Protein AF-A0A496QUR5-F1 (afdb_monomer_lite)

Secondary structure (DSSP, 8-state):
--HHHHHHHHHHHHHH-TT---HHHHHHHHHHHHHHHTTTS-HHHHHHHHHHHHHH-SSHHHHHHHHHHHHHHHTT---TTTS---HHHHHHHHHHHHHTTTTS-HHHHHHHHHHHHHTT---

Radius of gyration: 14.19 Å; chains: 1; bounding box: 33×31×36 Å

pLDDT: mean 88.75, std 8.58, range [50.88, 96.38]

Structure (mmCIF, N/CA/C/O backbone):
data_AF-A0A496QUR5-F1
#
_entry.id   AF-A0A496QUR5-F1
#
loop_
_atom_site.group_PDB
_atom_site.id
_atom_site.type_symbol
_atom_site.label_atom_id
_atom_site.label_alt_id
_atom_site.label_comp_id
_atom_site.label_asym_id
_atom_site.label_entity_id
_atom_site.label_seq_id
_atom_site.pdbx_PDB_ins_code
_atom_site.Cartn_x
_atom_site.Cartn_y
_atom_site.Cartn_z
_atom_site.occupancy
_atom_site.B_iso_or_equiv
_atom_site.auth_seq_id
_atom_site.auth_comp_id
_atom_site.auth_asym_id
_atom_site.auth_atom_id
_atom_site.pdbx_PDB_model_num
ATOM 1 N N . MET A 1 1 ? -17.272 -5.910 -4.934 1.00 57.28 1 MET A N 1
ATOM 2 C CA . MET A 1 1 ? -16.990 -4.630 -4.250 1.00 57.28 1 MET A CA 1
ATOM 3 C C . MET A 1 1 ? -15.488 -4.593 -4.078 1.00 57.28 1 MET A C 1
ATOM 5 O O . MET A 1 1 ? -14.966 -5.576 -3.567 1.00 57.28 1 MET A O 1
ATOM 9 N N . ILE A 1 2 ? -14.840 -3.548 -4.584 1.00 79.75 2 ILE A N 1
ATOM 10 C CA . ILE A 1 2 ? -13.379 -3.444 -4.702 1.00 79.75 2 ILE A CA 1
ATOM 11 C C . ILE A 1 2 ? -12.773 -3.306 -3.286 1.00 79.75 2 ILE A C 1
ATOM 13 O O . ILE A 1 2 ? -13.311 -2.527 -2.483 1.00 79.75 2 ILE A O 1
ATOM 17 N N . PRO A 1 3 ? -11.735 -4.080 -2.908 1.00 81.06 3 PRO A N 1
ATOM 18 C CA . PRO A 1 3 ? -11.141 -4.040 -1.569 1.00 81.06 3 PRO A CA 1
ATOM 19 C C . PRO A 1 3 ? -10.639 -2.650 -1.156 1.00 81.06 3 PRO A C 1
ATOM 21 O O . PRO A 1 3 ? -10.856 -2.253 -0.004 1.00 81.06 3 PRO A O 1
ATOM 24 N N . SER A 1 4 ? -10.049 -1.886 -2.080 1.00 82.19 4 SER A N 1
ATOM 25 C CA . SER A 1 4 ? -9.576 -0.518 -1.833 1.00 82.19 4 SER A CA 1
ATOM 26 C C . SER A 1 4 ? -10.717 0.440 -1.504 1.00 82.19 4 SER A C 1
ATOM 28 O O . SER A 1 4 ? -10.637 1.160 -0.513 1.00 82.19 4 SER A O 1
ATOM 30 N N . GLU A 1 5 ? -11.841 0.385 -2.225 1.00 83.12 5 GLU A N 1
ATOM 31 C CA . GLU A 1 5 ? -13.021 1.206 -1.930 1.00 83.12 5 GLU A CA 1
ATOM 32 C C . GLU A 1 5 ? -13.565 0.934 -0.525 1.00 83.12 5 GLU A C 1
ATOM 34 O O . GLU A 1 5 ? -14.023 1.842 0.179 1.00 83.12 5 GLU A O 1
ATOM 39 N N . HIS A 1 6 ? -13.562 -0.334 -0.114 1.00 86.75 6 HIS A N 1
ATOM 40 C CA . HIS A 1 6 ? -14.018 -0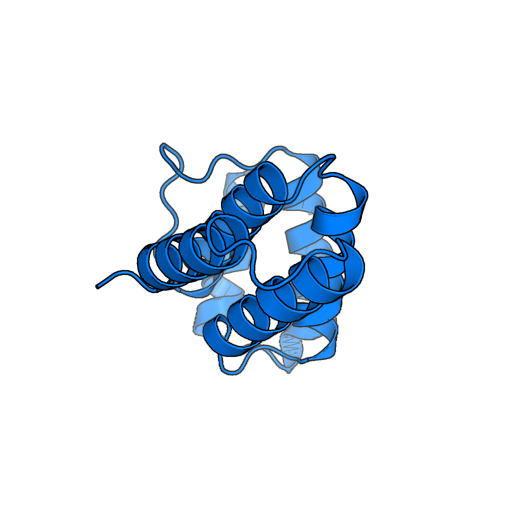.726 1.211 1.00 86.75 6 HIS A CA 1
ATOM 41 C C . HIS A 1 6 ? -13.050 -0.245 2.301 1.00 86.75 6 HIS A C 1
ATOM 43 O O . HIS A 1 6 ? -13.508 0.270 3.329 1.00 86.75 6 HIS A O 1
ATOM 49 N N . PHE A 1 7 ? -11.738 -0.353 2.076 1.00 90.25 7 PHE A N 1
ATOM 50 C CA . PHE A 1 7 ? -10.721 0.240 2.945 1.00 90.25 7 PHE A CA 1
ATOM 51 C C . PHE A 1 7 ? -10.892 1.761 3.038 1.00 90.25 7 PHE A C 1
ATOM 53 O O . PHE A 1 7 ? -11.055 2.284 4.141 1.00 90.25 7 PHE A O 1
ATOM 60 N N . TYR A 1 8 ? -10.971 2.455 1.904 1.00 87.19 8 TYR A N 1
ATOM 61 C CA . TYR A 1 8 ? -11.118 3.905 1.819 1.00 87.19 8 TYR A CA 1
ATOM 62 C C . TYR A 1 8 ? -12.355 4.394 2.574 1.00 87.19 8 TYR A C 1
ATOM 64 O O . TYR A 1 8 ? -12.269 5.292 3.412 1.00 87.19 8 TYR A O 1
ATOM 72 N N . LYS A 1 9 ? -13.515 3.756 2.361 1.00 87.12 9 LYS A N 1
ATOM 73 C CA . LYS A 1 9 ? -14.758 4.083 3.083 1.00 87.12 9 LYS A CA 1
ATOM 74 C C . LYS A 1 9 ? -14.609 3.899 4.591 1.00 87.12 9 LYS A C 1
ATOM 76 O O . LYS A 1 9 ? -15.104 4.728 5.358 1.00 87.12 9 LYS A O 1
ATOM 81 N N . LYS A 1 10 ? -13.937 2.834 5.037 1.00 87.19 10 LYS A N 1
ATOM 82 C CA . LYS A 1 10 ? -13.689 2.595 6.466 1.00 87.19 10 LYS A CA 1
ATOM 83 C C . LYS A 1 10 ? -12.725 3.609 7.060 1.00 87.19 10 LYS A C 1
ATOM 85 O O . LYS A 1 10 ? -13.040 4.169 8.106 1.00 87.19 10 LYS A O 1
ATOM 90 N N . ALA A 1 11 ? -11.610 3.874 6.392 1.00 85.75 11 ALA A N 1
ATOM 91 C CA . ALA A 1 11 ? -10.627 4.857 6.817 1.00 85.75 11 ALA A CA 1
ATOM 92 C C . ALA A 1 11 ? -11.253 6.256 6.896 1.00 85.75 11 ALA A C 1
ATOM 94 O O . ALA A 1 11 ? -11.196 6.888 7.946 1.00 85.75 11 ALA A O 1
ATOM 95 N N . LYS A 1 12 ? -11.996 6.696 5.872 1.00 86.69 12 LYS A N 1
ATOM 96 C CA . LYS A 1 12 ? -12.748 7.964 5.916 1.00 86.69 12 LYS A CA 1
ATOM 97 C C . LYS A 1 12 ? -13.750 8.012 7.062 1.00 86.69 12 LYS A C 1
ATOM 99 O O . LYS A 1 12 ? -13.876 9.046 7.711 1.00 86.69 12 LYS A O 1
ATOM 104 N N . LYS A 1 13 ? -14.443 6.906 7.348 1.00 86.75 13 LYS A N 1
ATOM 105 C CA . LYS A 1 13 ? -15.343 6.834 8.503 1.00 86.75 13 LYS A CA 1
ATOM 106 C C . LYS A 1 13 ? -14.576 6.994 9.815 1.00 86.75 13 LYS A C 1
ATOM 108 O O . LYS A 1 13 ? -15.031 7.754 10.658 1.00 86.75 13 LYS A O 1
ATOM 113 N N . ILE A 1 14 ? -13.431 6.334 9.983 1.00 83.88 14 ILE A N 1
ATOM 114 C CA . ILE A 1 14 ? -12.572 6.482 11.170 1.00 83.88 14 ILE A CA 1
ATOM 115 C C . ILE A 1 14 ? -12.153 7.947 11.339 1.00 83.88 14 ILE A C 1
ATOM 117 O O . ILE A 1 14 ? -12.357 8.507 12.409 1.00 83.88 14 ILE A O 1
ATOM 121 N N . LEU A 1 15 ? -11.679 8.587 10.266 1.00 81.50 15 LEU A N 1
ATOM 122 C CA . LEU A 1 15 ? -11.245 9.989 10.275 1.00 81.50 15 LEU A CA 1
ATOM 123 C C . LEU A 1 15 ? -12.386 10.975 10.564 1.00 81.50 15 LEU A C 1
ATOM 125 O O . LEU A 1 15 ? -12.179 11.987 11.225 1.00 81.50 15 LEU A O 1
ATOM 129 N N . ALA A 1 16 ? -13.596 10.687 10.082 1.00 82.19 16 ALA A N 1
ATOM 130 C CA . ALA A 1 16 ? -14.773 11.520 10.323 1.00 82.19 16 ALA A CA 1
ATOM 131 C C . ALA A 1 16 ? -15.380 11.309 11.719 1.00 82.19 16 ALA A C 1
ATOM 133 O O . ALA A 1 16 ? -16.104 12.171 12.223 1.00 82.19 16 ALA A O 1
ATOM 134 N N . THR A 1 17 ? -15.127 10.158 12.346 1.00 72.75 17 THR A N 1
ATOM 135 C CA . THR A 1 17 ? -15.657 9.862 13.674 1.00 72.75 17 THR A CA 1
ATOM 136 C C . THR A 1 17 ? -14.737 10.514 14.701 1.00 72.75 17 THR A C 1
ATOM 138 O O . THR A 1 17 ? -13.705 9.962 15.064 1.00 72.75 17 THR A O 1
ATOM 141 N N . GLY A 1 18 ? -15.128 11.683 15.218 1.00 64.12 18 GLY A N 1
ATOM 142 C CA . GLY A 1 18 ? -14.377 12.432 16.242 1.00 64.12 18 GLY A CA 1
ATOM 143 C C . GLY A 1 18 ? -14.215 11.729 17.602 1.00 64.12 18 GLY A C 1
ATOM 144 O O . GLY A 1 18 ? -13.883 12.371 18.592 1.00 64.12 18 GLY A O 1
ATOM 145 N N . SER A 1 19 ? -14.482 10.422 17.677 1.00 67.56 19 SER A N 1
ATOM 146 C CA . SER A 1 19 ? -14.292 9.575 18.855 1.00 67.56 19 SER A CA 1
ATOM 147 C C . SER A 1 19 ? -12.823 9.293 19.167 1.00 67.56 19 SER A C 1
ATOM 149 O O . SER A 1 19 ? -12.511 8.945 20.301 1.00 67.56 19 SER A O 1
ATOM 151 N N . ILE A 1 20 ? -11.926 9.431 18.186 1.00 73.19 20 ILE A N 1
ATOM 152 C CA . ILE A 1 20 ? -10.480 9.323 18.392 1.00 73.19 20 ILE A CA 1
ATOM 153 C C . ILE A 1 20 ? -9.882 10.706 18.151 1.00 73.19 20 ILE A C 1
ATOM 155 O O . ILE A 1 20 ? -9.943 11.233 17.046 1.00 73.19 20 ILE A O 1
ATOM 159 N N . THR A 1 21 ? -9.334 11.303 19.204 1.00 71.69 21 THR A N 1
ATOM 160 C CA . THR A 1 21 ? -8.805 12.675 19.183 1.00 71.69 21 THR A CA 1
ATOM 161 C C . THR A 1 21 ? -7.281 12.737 19.080 1.00 71.69 21 THR A C 1
ATOM 163 O O . THR A 1 21 ? -6.738 13.818 18.881 1.00 71.69 21 THR A O 1
ATOM 166 N N . ASN A 1 22 ? -6.589 11.597 19.203 1.00 83.19 22 ASN A N 1
ATOM 167 C CA . ASN A 1 22 ? -5.137 11.495 19.048 1.00 83.19 22 ASN A CA 1
ATOM 168 C C . AS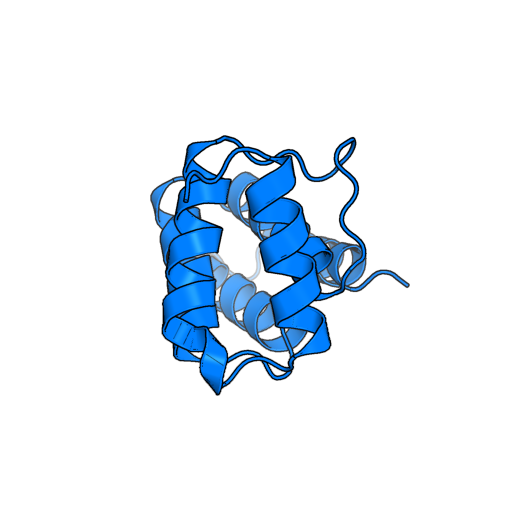N A 1 22 ? -4.774 10.953 17.653 1.00 83.19 22 ASN A C 1
ATOM 170 O O . ASN A 1 22 ? -5.249 9.882 17.265 1.00 83.19 22 ASN A O 1
ATOM 174 N N . ASP A 1 23 ? -3.898 11.667 16.943 1.00 82.31 23 ASP A N 1
ATOM 175 C CA . ASP A 1 23 ? -3.397 11.321 15.606 1.00 82.31 23 ASP A CA 1
ATOM 176 C C . ASP A 1 23 ? -2.678 9.963 15.572 1.00 82.31 23 ASP A C 1
ATOM 178 O O . ASP A 1 23 ? -2.847 9.191 14.629 1.00 82.31 23 ASP A O 1
ATOM 182 N N . GLU A 1 24 ? -1.948 9.605 16.633 1.00 86.31 24 GLU A N 1
ATOM 183 C CA . GLU A 1 24 ? -1.273 8.301 16.719 1.00 86.31 24 GLU A CA 1
ATOM 184 C C . GLU A 1 24 ? -2.279 7.146 16.768 1.00 86.31 24 GLU A C 1
ATOM 186 O O . GLU A 1 24 ? -2.132 6.148 16.065 1.00 86.31 24 GLU A O 1
ATOM 191 N N . ALA A 1 25 ? -3.345 7.298 17.558 1.00 87.56 25 ALA A N 1
ATOM 192 C CA . ALA A 1 25 ? -4.392 6.287 17.670 1.00 87.56 25 ALA A CA 1
ATOM 193 C C . ALA A 1 25 ? -5.208 6.162 16.371 1.00 87.56 25 ALA A C 1
ATOM 195 O O . ALA A 1 25 ? -5.607 5.057 16.001 1.00 87.56 25 ALA A O 1
ATOM 196 N N . LEU A 1 26 ? -5.425 7.275 15.659 1.00 87.44 26 LEU A N 1
ATOM 197 C CA . LEU A 1 26 ? -6.045 7.274 14.330 1.00 87.44 26 LEU A CA 1
ATOM 198 C C . LEU A 1 26 ? -5.161 6.563 13.302 1.00 87.44 26 LEU A C 1
ATOM 200 O O . LEU A 1 26 ? -5.643 5.696 12.572 1.00 87.44 26 LEU A O 1
ATOM 204 N N . THR A 1 27 ? -3.870 6.898 13.275 1.00 90.19 27 THR A N 1
ATOM 205 C CA . THR A 1 27 ? -2.870 6.274 12.397 1.00 90.19 27 THR A CA 1
ATOM 206 C C . THR A 1 27 ? -2.835 4.763 12.608 1.00 90.19 27 THR A C 1
ATOM 208 O O . THR A 1 27 ? -2.857 3.995 11.646 1.00 90.19 27 THR A O 1
ATOM 211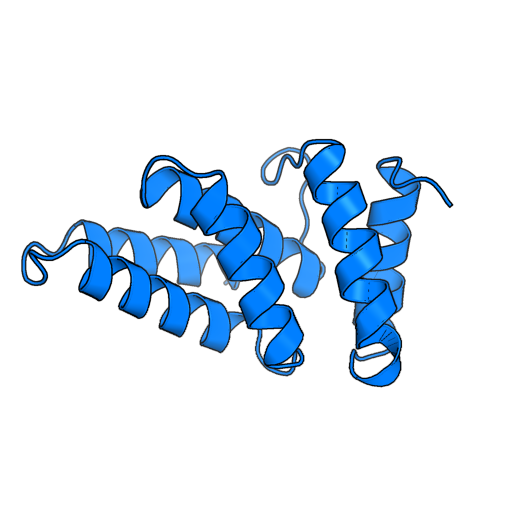 N N . GLU A 1 28 ? -2.838 4.327 13.866 1.00 92.00 28 GLU A N 1
ATOM 212 C CA . GLU A 1 28 ? -2.825 2.914 14.229 1.00 92.00 28 GLU A CA 1
ATOM 213 C C . GLU A 1 28 ? -4.092 2.177 13.770 1.00 92.00 28 GLU A C 1
ATOM 215 O O . GLU A 1 28 ? -4.017 1.043 13.294 1.00 92.00 28 GLU A O 1
ATOM 220 N N . GLU A 1 29 ? -5.264 2.807 13.849 1.00 91.50 29 GLU A N 1
ATOM 221 C CA . GLU A 1 29 ? -6.498 2.191 13.355 1.00 91.50 29 GLU A CA 1
ATOM 222 C C . GLU A 1 29 ? -6.515 2.090 11.821 1.00 91.50 29 GLU A C 1
ATOM 224 O O . GLU A 1 29 ? -6.894 1.050 11.277 1.00 91.50 29 GLU A O 1
ATOM 229 N N . VAL A 1 30 ? -6.029 3.114 11.109 1.00 92.50 30 VAL A N 1
ATOM 230 C CA . VAL A 1 30 ? -5.843 3.057 9.646 1.00 92.50 30 VAL A CA 1
ATOM 231 C C . VAL A 1 30 ? -4.886 1.923 9.270 1.00 92.50 30 VAL A C 1
ATOM 233 O O . VAL A 1 30 ? -5.203 1.127 8.383 1.00 92.50 30 VAL A O 1
ATOM 236 N N . ARG A 1 31 ? -3.763 1.782 9.987 1.00 94.94 31 ARG A N 1
ATOM 237 C CA . ARG A 1 31 ? -2.792 0.698 9.784 1.00 94.94 31 ARG A CA 1
ATOM 238 C C . ARG A 1 31 ? -3.436 -0.677 9.928 1.00 94.94 31 ARG A C 1
ATOM 240 O O . ARG A 1 31 ? -3.280 -1.520 9.048 1.00 94.94 31 ARG A O 1
ATOM 247 N N . LYS A 1 32 ? -4.207 -0.905 10.995 1.00 93.81 32 LYS A N 1
ATOM 248 C CA . LYS A 1 32 ? -4.916 -2.179 11.211 1.00 93.81 32 LYS A CA 1
ATOM 249 C C . LYS A 1 32 ? -5.859 -2.514 10.060 1.00 93.81 32 LYS A C 1
ATOM 251 O O . LYS A 1 32 ? -5.903 -3.665 9.625 1.00 93.81 32 LYS A O 1
ATOM 256 N N . GLN A 1 33 ? -6.605 -1.531 9.551 1.00 93.06 33 GLN A N 1
ATOM 257 C CA . GLN A 1 33 ? -7.492 -1.753 8.405 1.00 93.06 33 GLN A CA 1
ATOM 258 C C . GLN A 1 33 ? -6.706 -2.057 7.123 1.00 93.06 33 GLN A C 1
ATOM 260 O O . GLN A 1 33 ? -7.101 -2.951 6.374 1.00 93.06 33 GLN A O 1
ATOM 265 N N . PHE A 1 34 ? -5.587 -1.368 6.891 1.00 94.69 34 PHE A N 1
ATOM 266 C CA . PHE A 1 34 ? -4.706 -1.620 5.748 1.00 94.69 34 PHE A CA 1
ATOM 267 C C . PHE A 1 34 ? -4.146 -3.050 5.788 1.00 94.69 34 PHE A C 1
ATOM 269 O O . PHE A 1 34 ? -4.326 -3.819 4.846 1.00 94.69 34 PHE A O 1
ATOM 276 N N . PHE A 1 35 ? -3.591 -3.457 6.932 1.00 95.12 35 PHE A N 1
ATOM 277 C CA . PHE A 1 35 ? -2.979 -4.776 7.129 1.00 95.12 35 PHE A CA 1
ATOM 278 C C . PHE A 1 35 ? -3.986 -5.902 6.933 1.00 95.12 35 PHE A C 1
ATOM 280 O O . PHE A 1 35 ? -3.679 -6.918 6.313 1.00 95.12 35 PHE A O 1
ATOM 287 N N . LYS A 1 36 ? -5.209 -5.699 7.433 1.00 92.38 36 LYS A N 1
ATOM 288 C CA . LYS A 1 36 ? -6.311 -6.640 7.250 1.00 92.38 36 LYS A CA 1
ATOM 289 C C . LYS A 1 36 ? -6.709 -6.792 5.781 1.00 92.38 36 LYS A C 1
ATOM 291 O O . LYS A 1 36 ? -7.135 -7.870 5.384 1.00 92.38 36 LYS A O 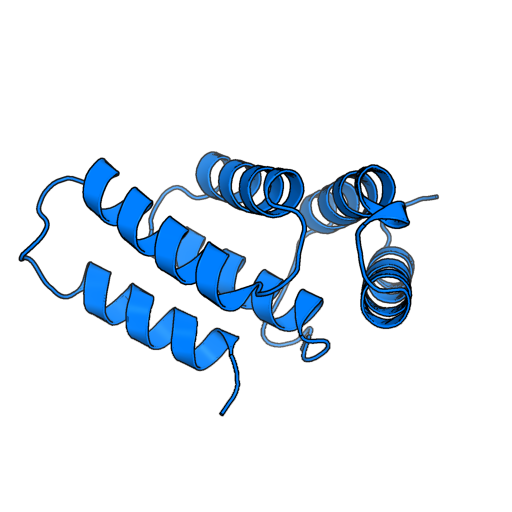1
ATOM 296 N N . THR A 1 37 ? -6.615 -5.720 4.997 1.00 92.25 37 THR A N 1
ATOM 297 C CA . THR A 1 37 ? -7.044 -5.718 3.591 1.00 92.25 37 THR A CA 1
ATOM 298 C C . THR A 1 37 ? -6.022 -6.402 2.685 1.00 92.25 37 THR A C 1
ATOM 300 O O . THR A 1 37 ? -6.413 -7.088 1.750 1.00 92.25 37 THR A O 1
ATOM 303 N N . LEU A 1 38 ? -4.730 -6.299 3.008 1.00 89.81 38 LEU A N 1
ATOM 304 C CA . LEU A 1 38 ? -3.643 -6.962 2.278 1.00 89.81 38 LEU A CA 1
ATOM 305 C C . LEU A 1 38 ? -3.503 -8.473 2.556 1.00 89.81 38 LEU A C 1
ATOM 307 O O . LEU A 1 38 ? -2.584 -9.104 2.042 1.00 89.81 38 LEU A O 1
ATOM 311 N N . GLY A 1 39 ? -4.394 -9.060 3.361 1.00 85.75 39 GLY A N 1
ATOM 312 C CA . GLY A 1 39 ? -4.554 -10.512 3.470 1.00 85.75 39 GLY A CA 1
ATOM 313 C C . GLY A 1 39 ? -3.264 -11.260 3.810 1.00 85.75 39 GLY A C 1
ATOM 314 O O . GLY A 1 39 ? -2.706 -11.060 4.885 1.00 85.75 39 GLY A O 1
ATOM 315 N N . GLU A 1 40 ? -2.809 -12.112 2.894 1.00 87.00 40 GLU A N 1
ATOM 316 C CA . GLU A 1 40 ? -1.700 -13.061 3.080 1.00 87.00 40 GLU A CA 1
ATOM 317 C C . GLU A 1 40 ? -0.302 -12.465 2.838 1.00 87.00 40 GLU A C 1
ATOM 319 O O . GLU A 1 40 ? 0.683 -13.181 2.977 1.00 87.00 40 GLU A O 1
ATOM 324 N N . LEU A 1 41 ? -0.173 -11.170 2.504 1.00 93.31 41 LEU A N 1
ATOM 325 C CA . LEU A 1 41 ? 1.163 -10.586 2.324 1.00 93.31 41 LEU A CA 1
ATOM 326 C C . LEU A 1 41 ? 2.012 -10.696 3.610 1.00 93.31 41 LEU A C 1
ATOM 328 O O . LEU A 1 41 ? 1.456 -10.567 4.715 1.00 93.31 41 LEU A O 1
ATOM 332 N N . PRO A 1 42 ? 3.344 -10.856 3.489 1.00 94.38 42 PRO A N 1
ATOM 333 C CA . PRO A 1 42 ? 4.248 -10.905 4.634 1.00 94.38 42 PRO A CA 1
ATOM 334 C C . PRO A 1 42 ? 4.071 -9.701 5.557 1.00 94.38 42 PRO A C 1
ATOM 336 O O . PRO A 1 42 ? 3.844 -8.571 5.116 1.00 94.38 42 PRO A O 1
ATOM 339 N N . GLU A 1 43 ? 4.141 -9.932 6.868 1.00 93.44 43 GLU A N 1
ATOM 340 C CA . GLU A 1 43 ? 3.906 -8.864 7.842 1.00 93.44 43 GLU A CA 1
ATOM 341 C C . GLU A 1 43 ? 4.973 -7.766 7.747 1.00 93.44 43 GLU A C 1
ATOM 343 O O . GLU A 1 43 ? 4.631 -6.584 7.782 1.00 93.44 43 GLU A O 1
ATOM 348 N N . THR A 1 44 ? 6.234 -8.150 7.540 1.00 93.12 44 THR A N 1
ATOM 349 C CA . THR A 1 44 ? 7.365 -7.248 7.261 1.00 93.12 44 THR A CA 1
ATOM 350 C C . THR A 1 44 ? 7.051 -6.318 6.093 1.00 93.12 44 THR A C 1
ATOM 352 O O . THR A 1 44 ? 7.036 -5.101 6.258 1.00 93.12 44 THR A 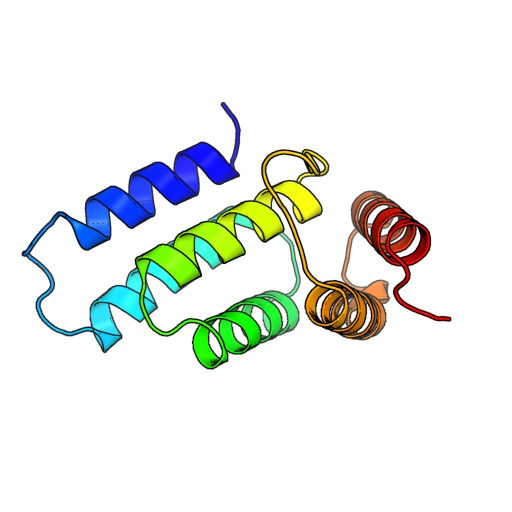O 1
ATOM 355 N N . MET A 1 45 ? 6.635 -6.893 4.967 1.00 95.00 45 MET A N 1
ATOM 356 C CA . MET A 1 45 ? 6.243 -6.162 3.766 1.00 95.00 45 MET A CA 1
ATOM 357 C C . MET A 1 45 ? 5.104 -5.166 4.026 1.00 95.00 45 MET A C 1
ATOM 359 O O . MET A 1 45 ? 5.162 -4.017 3.590 1.00 95.00 45 MET A O 1
ATOM 363 N N . LYS A 1 46 ? 4.060 -5.568 4.766 1.00 96.00 46 LYS A N 1
ATOM 364 C CA . LYS A 1 46 ? 2.949 -4.666 5.129 1.00 96.00 46 LYS A CA 1
ATOM 365 C C . LYS A 1 46 ? 3.432 -3.470 5.949 1.00 96.00 46 LYS A C 1
ATOM 367 O O . LYS A 1 46 ? 2.929 -2.360 5.749 1.00 96.00 46 LYS A O 1
ATOM 372 N N . TYR A 1 47 ? 4.380 -3.683 6.864 1.00 96.38 47 TYR A N 1
ATOM 373 C CA . TYR A 1 47 ? 4.998 -2.597 7.625 1.00 96.38 47 TYR A CA 1
ATOM 374 C C . TYR A 1 47 ? 5.818 -1.678 6.734 1.00 96.38 47 TYR A C 1
ATOM 376 O O . TYR A 1 47 ? 5.612 -0.468 6.816 1.00 96.38 47 TYR A O 1
ATOM 384 N N . ASP A 1 48 ? 6.671 -2.215 5.867 1.00 96.38 48 ASP A N 1
ATOM 385 C CA . ASP A 1 48 ? 7.514 -1.404 4.985 1.00 96.38 48 ASP A CA 1
ATOM 386 C C . ASP A 1 48 ? 6.661 -0.504 4.091 1.00 96.38 48 ASP A C 1
ATOM 388 O O . ASP A 1 48 ? 6.860 0.715 4.061 1.00 96.38 48 ASP A O 1
ATOM 392 N N . LEU A 1 49 ? 5.633 -1.078 3.452 1.00 95.94 49 LEU A N 1
ATOM 393 C CA . LEU A 1 49 ? 4.658 -0.334 2.653 1.00 95.94 49 LEU A CA 1
ATOM 394 C C . LEU A 1 49 ? 4.015 0.789 3.475 1.00 95.94 49 LEU A C 1
ATOM 396 O O . LEU A 1 49 ? 4.002 1.943 3.058 1.00 95.94 49 LEU A O 1
ATOM 400 N N . PHE A 1 50 ? 3.499 0.480 4.664 1.00 96.31 50 PHE A N 1
ATOM 401 C CA . PHE A 1 50 ? 2.825 1.480 5.488 1.00 96.31 50 PHE A CA 1
ATOM 402 C C . PHE A 1 50 ? 3.763 2.604 5.947 1.00 96.31 50 PHE A C 1
ATOM 404 O O . PHE A 1 50 ? 3.393 3.779 5.890 1.00 96.31 50 PHE A O 1
ATOM 411 N N . LEU A 1 51 ? 4.969 2.261 6.404 1.00 95.44 51 LEU A N 1
ATOM 412 C CA . LEU A 1 51 ? 5.940 3.216 6.936 1.00 95.44 51 LEU A CA 1
ATOM 413 C C . LEU A 1 51 ? 6.454 4.165 5.858 1.00 95.44 51 LEU A C 1
ATOM 415 O O . LEU A 1 51 ? 6.551 5.365 6.123 1.00 95.44 51 LEU A O 1
ATOM 419 N N . PHE A 1 52 ? 6.708 3.657 4.650 1.00 95.06 52 PHE A N 1
ATOM 420 C CA . PHE A 1 52 ? 7.092 4.481 3.508 1.00 95.06 52 PHE A CA 1
ATOM 421 C C . PHE A 1 52 ? 6.064 5.593 3.276 1.00 95.06 52 PHE A C 1
ATOM 423 O O . PHE A 1 52 ? 6.389 6.777 3.359 1.00 95.06 52 PHE A O 1
ATOM 430 N N . TYR A 1 53 ? 4.789 5.244 3.102 1.00 93.69 53 TYR A N 1
ATOM 431 C CA . TYR A 1 53 ? 3.764 6.254 2.838 1.00 93.69 53 TYR A CA 1
ATOM 432 C C . TYR A 1 53 ? 3.465 7.138 4.045 1.00 93.69 53 TYR A C 1
ATOM 434 O O . TYR A 1 53 ? 3.196 8.327 3.868 1.00 93.69 53 TYR A O 1
ATOM 442 N N . ARG A 1 54 ? 3.553 6.617 5.275 1.00 92.62 54 ARG A N 1
ATOM 443 C CA . ARG A 1 54 ? 3.378 7.440 6.480 1.00 92.62 54 ARG A CA 1
ATOM 444 C C . ARG A 1 54 ? 4.450 8.521 6.596 1.00 92.62 54 ARG A C 1
ATOM 446 O O . ARG A 1 54 ? 4.131 9.600 7.097 1.00 92.62 54 ARG A O 1
ATOM 453 N N . TYR A 1 55 ? 5.674 8.232 6.152 1.00 92.44 55 TYR A N 1
ATOM 454 C CA . TYR A 1 55 ? 6.788 9.178 6.145 1.00 92.44 55 TYR A CA 1
ATOM 455 C C . TYR A 1 55 ? 6.582 10.310 5.129 1.00 92.44 55 TYR A C 1
ATOM 457 O O . TYR A 1 55 ? 6.853 11.466 5.446 1.00 92.44 55 TYR A O 1
ATOM 465 N N . PHE A 1 56 ? 6.065 10.000 3.935 1.00 88.81 56 PHE A N 1
ATOM 466 C CA . PHE A 1 56 ? 5.874 10.992 2.867 1.00 88.81 56 PHE A CA 1
ATOM 467 C C . PHE A 1 56 ? 4.541 11.751 2.934 1.00 88.81 56 PHE A C 1
ATOM 469 O O . PHE A 1 56 ? 4.455 12.879 2.450 1.00 88.81 56 PHE A O 1
ATOM 476 N N . CYS A 1 57 ? 3.498 11.169 3.527 1.00 90.12 57 CYS A N 1
ATOM 477 C CA . CYS A 1 57 ? 2.186 11.806 3.609 1.00 90.12 57 CYS A CA 1
ATOM 478 C C . CYS A 1 57 ? 2.098 12.755 4.812 1.00 90.12 57 CYS A C 1
ATOM 480 O O . CYS A 1 57 ? 2.243 12.345 5.966 1.00 90.12 57 CYS A O 1
ATOM 482 N N . SER A 1 58 ? 1.783 14.024 4.543 1.00 86.50 58 SER A N 1
ATOM 483 C CA . SER A 1 58 ? 1.599 15.061 5.567 1.00 86.50 58 SER A CA 1
ATOM 484 C C . SER A 1 58 ? 0.364 14.854 6.441 1.00 86.50 58 SER A C 1
ATOM 486 O O . SER A 1 58 ? 0.316 15.347 7.565 1.00 86.50 58 SER A O 1
ATOM 488 N N . ASP A 1 59 ? -0.643 14.151 5.925 1.00 89.12 59 ASP A N 1
ATOM 489 C CA . ASP A 1 59 ? -1.932 13.963 6.576 1.00 89.12 59 ASP A CA 1
ATOM 490 C C . ASP A 1 59 ? -2.527 12.579 6.275 1.00 89.12 59 ASP A C 1
ATOM 492 O O . ASP A 1 59 ? -2.147 11.888 5.324 1.00 89.12 59 ASP A O 1
ATOM 496 N N . LEU A 1 60 ? -3.495 12.178 7.102 1.00 88.69 60 LEU A N 1
ATOM 497 C CA . LEU A 1 60 ? -4.120 10.861 7.020 1.00 88.69 60 LEU A CA 1
ATOM 498 C C . LEU A 1 60 ? -5.023 10.668 5.795 1.00 88.69 60 LEU A C 1
ATOM 500 O O . LEU A 1 60 ? -5.257 9.521 5.410 1.00 88.69 60 LEU A O 1
ATOM 504 N N . ASN A 1 61 ? -5.536 11.735 5.171 1.00 88.81 61 ASN A N 1
ATOM 505 C CA . ASN A 1 61 ? -6.312 11.587 3.938 1.00 88.81 61 ASN A CA 1
ATOM 506 C C . ASN A 1 61 ? -5.391 11.194 2.789 1.00 88.81 61 ASN A C 1
ATOM 508 O O . ASN A 1 61 ? -5.652 10.178 2.147 1.00 88.81 61 ASN A O 1
ATOM 512 N N . SER A 1 62 ? -4.295 11.934 2.612 1.00 90.44 62 SER A N 1
ATOM 513 C CA . SER A 1 62 ? -3.254 11.632 1.626 1.00 90.44 62 SER A CA 1
ATOM 514 C C . SER A 1 62 ? -2.690 10.222 1.833 1.00 90.44 62 SER A C 1
ATOM 516 O O . SER A 1 62 ? -2.584 9.445 0.885 1.00 90.44 62 SER A O 1
ATOM 518 N N . LEU A 1 63 ? -2.431 9.839 3.091 1.00 92.31 63 LEU A N 1
ATOM 519 C CA . LEU A 1 63 ? -2.012 8.477 3.434 1.00 92.31 63 LEU A CA 1
ATOM 520 C C . LEU A 1 63 ? -3.047 7.436 2.993 1.00 92.31 63 LEU A C 1
ATOM 522 O O . LEU A 1 63 ? -2.700 6.453 2.351 1.00 92.31 63 LEU A O 1
ATOM 526 N N . THR A 1 64 ? -4.322 7.644 3.321 1.00 91.62 64 THR A N 1
ATOM 527 C CA . THR A 1 64 ? -5.397 6.701 2.976 1.00 91.62 64 THR A CA 1
ATOM 528 C C . THR A 1 64 ? -5.535 6.526 1.463 1.00 91.62 64 THR A C 1
ATOM 530 O O . THR A 1 64 ? -5.763 5.411 0.999 1.00 91.62 64 THR A O 1
ATOM 533 N N . GLU A 1 65 ? -5.390 7.598 0.688 1.00 90.44 65 GLU A N 1
ATOM 534 C CA . GLU A 1 65 ? -5.432 7.548 -0.779 1.00 90.44 65 GLU A CA 1
ATOM 535 C C . GLU A 1 65 ? -4.288 6.698 -1.329 1.00 90.44 65 GLU A C 1
ATOM 537 O O . GLU A 1 65 ? -4.528 5.741 -2.063 1.00 90.44 65 GLU A O 1
ATOM 542 N N . LYS A 1 66 ? -3.059 6.950 -0.875 1.00 92.38 66 LYS A N 1
ATOM 543 C CA . LYS A 1 66 ? -1.895 6.166 -1.295 1.00 92.38 66 LYS A CA 1
ATOM 544 C C . LYS A 1 66 ? -1.968 4.695 -0.880 1.00 92.38 66 LYS A C 1
ATOM 546 O O . LYS A 1 66 ? -1.648 3.814 -1.672 1.00 92.38 66 LYS A O 1
ATOM 551 N N . LEU A 1 67 ? -2.447 4.403 0.328 1.00 94.38 67 LEU A N 1
ATOM 552 C CA . LEU A 1 67 ? -2.654 3.022 0.779 1.00 94.38 67 LEU A CA 1
ATOM 553 C C . LEU A 1 67 ? -3.755 2.303 -0.019 1.00 94.38 67 LEU A C 1
ATOM 555 O O . LEU A 1 67 ? -3.685 1.086 -0.178 1.00 94.38 67 LEU A O 1
ATOM 559 N N . SER A 1 68 ? -4.751 3.032 -0.532 1.00 92.81 68 SER A N 1
ATOM 560 C CA . SER A 1 68 ? -5.801 2.459 -1.389 1.00 92.81 68 SER A CA 1
ATOM 561 C C . SER A 1 68 ? -5.225 2.003 -2.731 1.00 92.81 68 SER A C 1
ATOM 563 O O . SER A 1 68 ? -5.444 0.856 -3.107 1.00 92.81 68 SER A O 1
ATOM 565 N N . ALA A 1 69 ? -4.384 2.829 -3.358 1.00 92.31 69 ALA A N 1
ATOM 566 C CA . ALA A 1 69 ? -3.681 2.469 -4.590 1.00 92.31 69 ALA A CA 1
ATOM 567 C C . ALA A 1 69 ? -2.809 1.209 -4.423 1.00 92.31 69 ALA A C 1
ATOM 569 O O . ALA A 1 69 ? -2.777 0.336 -5.288 1.00 92.31 69 ALA A O 1
ATOM 570 N N . LEU A 1 70 ? -2.133 1.060 -3.277 1.00 94.06 70 LEU A N 1
ATOM 571 C CA . LEU A 1 70 ? -1.378 -0.161 -2.973 1.00 94.06 70 LEU A CA 1
ATOM 572 C C . LEU A 1 70 ? -2.275 -1.393 -2.862 1.00 94.06 70 LEU A C 1
ATOM 574 O O . LEU A 1 70 ? -1.908 -2.463 -3.342 1.00 94.06 70 LEU A O 1
ATOM 578 N N . ILE A 1 71 ? -3.439 -1.256 -2.226 1.00 94.19 71 ILE A N 1
ATOM 579 C CA . ILE A 1 71 ? -4.410 -2.348 -2.137 1.00 94.19 71 ILE A CA 1
ATOM 580 C C . ILE A 1 71 ? -4.823 -2.788 -3.543 1.00 94.19 71 ILE A C 1
ATOM 582 O O . ILE A 1 71 ? -4.852 -3.991 -3.791 1.00 94.19 71 ILE A O 1
ATOM 586 N N . ASP A 1 72 ? -5.076 -1.857 -4.460 1.00 93.31 72 ASP A N 1
ATOM 587 C CA . ASP A 1 72 ? -5.452 -2.188 -5.839 1.00 93.31 72 ASP A CA 1
ATOM 588 C C . ASP A 1 72 ? -4.317 -2.868 -6.606 1.00 93.31 72 ASP A C 1
ATOM 590 O O . ASP A 1 72 ? -4.541 -3.876 -7.280 1.00 93.31 72 ASP A O 1
ATOM 594 N N . ILE A 1 73 ? -3.071 -2.426 -6.419 1.00 93.62 73 ILE A N 1
ATOM 595 C CA . ILE A 1 73 ? -1.893 -3.112 -6.972 1.00 93.62 73 ILE A CA 1
ATOM 596 C C . ILE A 1 73 ? -1.829 -4.566 -6.488 1.00 93.62 73 ILE A C 1
ATOM 598 O O . ILE A 1 73 ? -1.754 -5.484 -7.304 1.00 93.62 73 ILE A O 1
ATOM 602 N N . PHE A 1 74 ? -1.898 -4.806 -5.179 1.00 93.75 74 PHE A N 1
ATOM 603 C CA . PHE A 1 74 ? -1.758 -6.160 -4.632 1.00 93.75 74 PHE A CA 1
ATOM 604 C C . PHE A 1 74 ? -2.997 -7.043 -4.826 1.00 93.75 74 PHE A C 1
ATOM 606 O O . PHE A 1 74 ? -2.888 -8.261 -4.730 1.00 93.75 74 PHE A O 1
ATOM 613 N N . ASN A 1 75 ? -4.153 -6.465 -5.165 1.00 91.94 75 ASN A N 1
ATOM 614 C CA . ASN A 1 75 ? -5.344 -7.213 -5.580 1.00 91.94 75 ASN A CA 1
ATOM 615 C C . ASN A 1 75 ? -5.460 -7.388 -7.102 1.00 91.94 75 ASN A C 1
ATOM 617 O O . ASN A 1 75 ? -6.411 -8.011 -7.567 1.00 91.94 75 ASN A O 1
ATOM 621 N N . MET A 1 76 ? -4.474 -6.920 -7.875 1.00 92.62 76 MET A N 1
ATOM 622 C CA . MET A 1 76 ? -4.466 -6.976 -9.342 1.00 92.62 76 MET A CA 1
ATOM 623 C C . MET A 1 76 ? -5.581 -6.156 -10.009 1.00 92.62 76 MET A C 1
ATOM 625 O O . MET A 1 76 ? -6.035 -6.491 -11.104 1.00 92.62 76 MET A O 1
ATOM 629 N N . GLU A 1 77 ? -6.013 -5.084 -9.351 1.00 91.50 77 GLU A N 1
ATOM 630 C CA . GLU A 1 77 ? -7.086 -4.178 -9.781 1.00 91.50 77 GLU A CA 1
ATOM 631 C C . GLU A 1 77 ? -6.561 -2.760 -10.087 1.00 91.50 77 GLU A C 1
ATOM 633 O O . GLU A 1 77 ? -7.347 -1.832 -10.213 1.00 91.50 77 GLU A O 1
ATOM 638 N N . TYR A 1 78 ? -5.238 -2.603 -10.235 1.00 91.00 78 TYR A N 1
ATOM 639 C CA . TYR A 1 78 ? -4.576 -1.320 -10.503 1.00 91.00 78 TYR A CA 1
ATOM 640 C C . TYR A 1 78 ? -5.147 -0.588 -11.727 1.00 91.00 78 TYR A C 1
ATOM 642 O O . TYR A 1 78 ? -5.084 -1.106 -12.849 1.00 91.00 78 TYR A O 1
ATOM 650 N N . ASP A 1 79 ? -5.599 0.651 -11.527 1.00 88.62 79 ASP A N 1
ATOM 651 C CA . ASP A 1 79 ? -6.006 1.566 -12.595 1.00 88.62 79 ASP A CA 1
ATOM 652 C C . ASP A 1 79 ? -5.118 2.816 -12.577 1.00 88.62 79 ASP A C 1
ATOM 654 O O . ASP A 1 79 ? -5.206 3.650 -11.684 1.00 88.62 79 ASP A O 1
ATOM 658 N N . GLU A 1 80 ? -4.283 2.999 -13.601 1.00 83.94 80 GLU A N 1
ATOM 659 C CA . GLU A 1 80 ? -3.376 4.153 -13.701 1.00 83.94 80 GLU A CA 1
ATOM 660 C C . GLU A 1 80 ? -4.088 5.517 -13.664 1.00 83.94 80 GLU A C 1
ATOM 662 O O . GLU A 1 80 ? -3.495 6.512 -13.238 1.00 83.94 80 GLU A O 1
ATOM 667 N N . GLY A 1 81 ? -5.347 5.587 -14.104 1.00 83.44 81 GLY A N 1
ATOM 668 C CA . GLY A 1 81 ? -6.137 6.814 -14.057 1.00 83.44 81 GLY A CA 1
ATOM 669 C C . GLY A 1 81 ? -6.538 7.223 -12.639 1.00 83.44 81 GLY A C 1
ATOM 670 O O . GLY A 1 81 ? -6.776 8.409 -12.401 1.00 83.44 81 GLY A O 1
ATOM 671 N N . LEU A 1 82 ? -6.604 6.266 -11.712 1.00 79.81 82 LEU A N 1
ATOM 672 C CA . LEU A 1 82 ? -7.059 6.459 -10.332 1.00 79.81 82 LEU A CA 1
ATOM 673 C C . LEU A 1 82 ? -5.910 6.334 -9.320 1.00 79.81 82 LEU A C 1
ATOM 675 O O . LEU A 1 82 ? -5.827 7.124 -8.381 1.00 79.81 82 LEU A O 1
ATOM 679 N N . ASP A 1 83 ? -4.978 5.420 -9.568 1.00 82.69 83 ASP A N 1
ATOM 680 C CA . ASP A 1 83 ? -3.930 4.978 -8.649 1.00 82.69 83 ASP A CA 1
ATOM 681 C C . ASP A 1 83 ? -2.558 5.486 -9.093 1.00 82.69 83 ASP A C 1
ATOM 683 O O . ASP A 1 83 ? -1.598 4.739 -9.299 1.00 82.69 83 ASP A O 1
ATOM 687 N N . LYS A 1 84 ? -2.434 6.791 -9.320 1.00 84.06 84 LYS A N 1
ATOM 688 C CA . LYS A 1 84 ? -1.177 7.318 -9.845 1.00 84.06 84 LYS A CA 1
ATOM 689 C C . LYS A 1 84 ? -0.055 7.215 -8.802 1.00 84.06 84 LYS A C 1
ATOM 691 O O . LYS A 1 84 ? -0.097 7.857 -7.747 1.00 84.06 84 LYS A O 1
ATOM 696 N N . LEU A 1 85 ? 0.968 6.436 -9.149 1.00 89.25 85 LEU A N 1
ATOM 697 C CA . LEU A 1 85 ? 2.227 6.349 -8.418 1.00 89.25 85 LEU A CA 1
ATOM 698 C C . LEU A 1 85 ? 3.328 7.092 -9.181 1.00 89.25 85 LEU A C 1
ATOM 700 O O . LEU A 1 85 ? 3.449 6.983 -10.404 1.00 89.25 85 LEU A O 1
ATOM 704 N N . GLU A 1 86 ? 4.132 7.833 -8.436 1.00 90.19 86 GLU A N 1
ATOM 705 C CA . GLU A 1 86 ? 5.352 8.491 -8.874 1.00 90.19 86 GLU A CA 1
ATOM 706 C C . GLU A 1 86 ? 6.496 7.476 -9.011 1.00 90.19 86 GLU A C 1
ATOM 708 O O . GLU A 1 86 ? 6.450 6.349 -8.510 1.00 90.19 86 GLU A O 1
ATOM 713 N N . LYS A 1 87 ? 7.557 7.869 -9.715 1.00 89.75 87 LYS A N 1
ATOM 714 C CA . LYS A 1 87 ? 8.666 6.969 -10.059 1.00 89.75 87 LYS A CA 1
ATOM 715 C C . LYS A 1 87 ? 9.350 6.370 -8.827 1.00 89.75 87 LYS A C 1
ATOM 717 O O . LYS A 1 87 ? 9.694 5.190 -8.825 1.00 89.75 87 LYS A O 1
ATOM 722 N N . GLU A 1 88 ? 9.560 7.170 -7.793 1.00 90.94 88 GLU A N 1
ATOM 723 C CA . GLU A 1 88 ? 10.196 6.753 -6.543 1.00 90.94 88 GLU A CA 1
ATOM 724 C C . GLU A 1 88 ? 9.357 5.694 -5.817 1.00 90.94 88 GLU A C 1
ATOM 726 O O . GLU A 1 88 ? 9.910 4.766 -5.231 1.00 90.94 88 GLU A O 1
ATOM 731 N N . GLU A 1 89 ? 8.030 5.786 -5.922 1.00 92.75 89 GLU A N 1
ATOM 732 C CA . GLU A 1 89 ? 7.088 4.821 -5.348 1.00 92.75 89 GLU A CA 1
ATOM 733 C C . GLU A 1 89 ? 7.185 3.470 -6.080 1.00 92.75 89 GLU A C 1
ATOM 735 O O . GLU A 1 89 ? 7.178 2.417 -5.443 1.00 92.75 89 GLU A O 1
ATOM 740 N N . TRP A 1 90 ? 7.374 3.480 -7.405 1.00 93.81 90 TRP A N 1
ATOM 741 C CA . TRP A 1 90 ? 7.621 2.260 -8.187 1.00 93.81 90 TRP A CA 1
ATOM 742 C C . TRP A 1 90 ? 8.968 1.605 -7.886 1.00 93.81 90 TRP A C 1
ATOM 744 O O . TRP A 1 90 ? 9.052 0.378 -7.832 1.00 93.81 90 TRP A O 1
ATOM 754 N N . ILE A 1 91 ? 10.021 2.403 -7.688 1.00 92.75 91 ILE A N 1
ATOM 755 C CA . ILE A 1 91 ? 11.340 1.890 -7.290 1.00 92.75 91 ILE A CA 1
ATOM 756 C C . ILE A 1 91 ? 11.241 1.227 -5.916 1.00 92.75 91 ILE A C 1
ATOM 758 O O . ILE A 1 91 ? 11.679 0.094 -5.754 1.00 92.75 91 ILE A O 1
ATOM 762 N N . PHE A 1 92 ? 10.591 1.888 -4.960 1.00 94.69 92 PHE A N 1
ATOM 763 C CA . PHE A 1 92 ? 10.353 1.322 -3.638 1.00 94.69 92 PHE A CA 1
ATOM 764 C C . PHE A 1 92 ? 9.562 0.006 -3.700 1.00 94.69 92 PHE A C 1
ATOM 766 O O . PHE A 1 92 ? 9.944 -0.974 -3.063 1.00 94.69 92 PHE A O 1
ATOM 773 N N . LEU A 1 93 ? 8.500 -0.052 -4.514 1.00 94.69 93 LEU A N 1
ATOM 774 C CA . LEU A 1 93 ? 7.742 -1.289 -4.715 1.00 94.69 93 LEU A CA 1
ATOM 775 C C . LEU A 1 93 ? 8.602 -2.413 -5.294 1.00 94.69 93 LEU A C 1
ATOM 777 O O . LEU A 1 93 ? 8.464 -3.549 -4.846 1.00 94.69 93 LEU A O 1
ATOM 781 N N . LYS A 1 94 ? 9.497 -2.115 -6.247 1.00 94.12 94 LYS A N 1
ATOM 782 C CA . LYS A 1 94 ? 10.455 -3.098 -6.777 1.00 94.12 94 LYS A CA 1
ATOM 783 C C . LYS A 1 94 ? 11.260 -3.729 -5.647 1.00 94.12 94 LYS A C 1
ATOM 785 O O . LYS A 1 94 ? 11.347 -4.953 -5.577 1.00 94.12 94 LYS A O 1
ATOM 790 N N . ASP A 1 95 ? 11.855 -2.894 -4.803 1.00 94.88 95 ASP A N 1
ATOM 791 C CA . ASP A 1 95 ? 12.795 -3.329 -3.774 1.00 94.88 95 ASP A CA 1
ATOM 792 C C . ASP A 1 95 ? 12.071 -4.171 -2.714 1.00 94.88 95 ASP A C 1
ATOM 794 O O . ASP A 1 95 ? 12.443 -5.322 -2.486 1.00 94.88 95 ASP A O 1
ATOM 798 N N . VAL A 1 96 ? 10.947 -3.676 -2.187 1.00 95.69 96 VAL A N 1
ATOM 799 C CA . VAL A 1 96 ? 10.143 -4.382 -1.173 1.00 95.69 96 VAL A CA 1
ATOM 800 C C . VAL A 1 96 ? 9.606 -5.721 -1.681 1.00 95.69 96 VAL A C 1
ATOM 802 O O . VAL A 1 96 ? 9.650 -6.727 -0.972 1.00 95.69 96 VAL A O 1
ATOM 805 N N . VAL A 1 97 ? 9.099 -5.767 -2.914 1.00 94.19 97 VAL A N 1
ATOM 806 C CA . VAL A 1 97 ? 8.594 -7.013 -3.512 1.00 94.19 97 VAL A CA 1
ATOM 807 C C . VAL A 1 97 ? 9.734 -7.998 -3.766 1.00 94.19 97 VAL A C 1
ATOM 809 O O . VAL A 1 97 ? 9.563 -9.192 -3.536 1.00 94.19 97 VAL A O 1
ATOM 812 N N . SER A 1 98 ? 10.901 -7.514 -4.196 1.00 93.88 98 SER A N 1
ATOM 813 C CA . SER A 1 98 ? 12.074 -8.361 -4.445 1.00 93.88 98 SER A CA 1
ATOM 814 C C . SER A 1 98 ? 12.616 -8.981 -3.158 1.00 93.88 98 SER A C 1
ATOM 816 O O . SER A 1 98 ? 12.963 -10.161 -3.147 1.00 93.88 98 SER A O 1
ATOM 818 N N . GLU A 1 99 ? 12.650 -8.218 -2.066 1.00 95.69 99 GLU A N 1
ATOM 819 C CA . GLU A 1 99 ? 13.093 -8.690 -0.748 1.00 95.69 99 GLU A CA 1
ATOM 820 C C . GLU A 1 99 ? 12.176 -9.772 -0.166 1.00 95.69 99 GLU A C 1
ATOM 822 O O . GLU A 1 99 ? 12.644 -10.668 0.534 1.00 95.69 99 GLU A O 1
ATOM 827 N N . ASN A 1 100 ? 10.884 -9.729 -0.502 1.00 94.94 100 ASN A N 1
ATOM 828 C CA . ASN A 1 100 ? 9.865 -10.650 0.006 1.00 94.94 100 ASN A CA 1
ATOM 829 C C . ASN A 1 100 ? 9.416 -11.686 -1.046 1.00 94.94 100 ASN A C 1
ATOM 831 O O . ASN A 1 100 ? 8.429 -12.390 -0.842 1.00 94.94 100 ASN A O 1
ATOM 835 N N . ALA A 1 101 ? 10.128 -11.813 -2.172 1.00 93.38 101 ALA A N 1
ATOM 836 C CA . ALA A 1 101 ? 9.680 -12.583 -3.337 1.00 93.38 101 ALA A CA 1
ATOM 837 C C . ALA A 1 101 ? 9.395 -14.069 -3.050 1.00 93.38 101 ALA A C 1
ATOM 839 O O . ALA A 1 101 ? 8.564 -14.670 -3.720 1.00 93.38 101 ALA A O 1
ATOM 840 N N . LEU A 1 102 ? 10.067 -14.665 -2.061 1.00 93.38 102 LEU A N 1
ATOM 841 C CA . LEU A 1 102 ? 9.868 -16.073 -1.689 1.00 93.38 102 LEU A CA 1
ATOM 842 C C . LEU A 1 102 ? 8.599 -16.314 -0.859 1.00 93.38 102 LEU A C 1
ATOM 844 O O . LEU A 1 102 ? 8.196 -17.463 -0.684 1.00 93.38 102 LEU A O 1
ATOM 848 N N . GLU A 1 103 ? 8.005 -15.253 -0.318 1.00 93.38 103 GLU A N 1
ATOM 849 C CA . GLU A 1 103 ? 6.866 -15.312 0.603 1.00 93.38 103 GLU A CA 1
ATOM 850 C C . GLU A 1 103 ? 5.577 -14.751 -0.017 1.00 93.38 103 GLU A C 1
ATOM 852 O O . GLU A 1 103 ? 4.500 -14.875 0.563 1.00 93.38 103 GLU A O 1
ATOM 857 N N . ILE A 1 104 ? 5.673 -14.143 -1.200 1.00 93.31 104 ILE A N 1
ATOM 858 C CA . ILE A 1 104 ? 4.534 -13.649 -1.976 1.00 93.31 104 ILE A CA 1
ATOM 859 C C . ILE A 1 104 ? 4.082 -14.762 -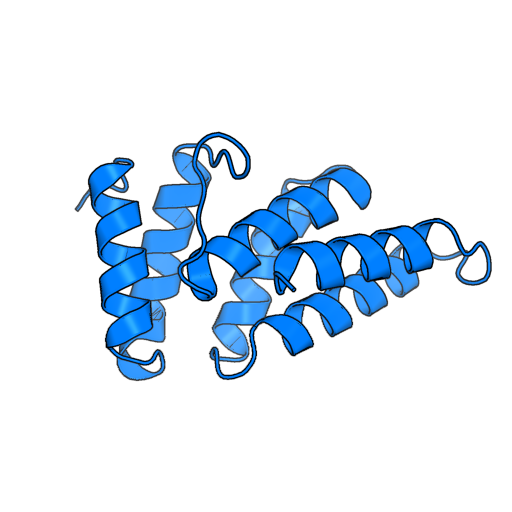2.923 1.00 93.31 104 ILE A C 1
ATOM 861 O O . ILE A 1 104 ? 4.906 -15.479 -3.488 1.00 93.31 104 ILE A O 1
ATOM 865 N N . ASP A 1 105 ? 2.774 -14.906 -3.137 1.00 93.56 105 ASP A N 1
ATOM 866 C CA . ASP A 1 105 ? 2.288 -15.849 -4.138 1.00 93.56 105 ASP A CA 1
ATOM 867 C C . ASP A 1 105 ? 2.773 -15.460 -5.547 1.00 93.56 105 ASP A C 1
ATOM 869 O O . ASP A 1 105 ? 2.770 -14.285 -5.926 1.00 93.56 105 ASP A O 1
ATOM 873 N N . ASP A 1 106 ? 3.160 -16.458 -6.347 1.00 93.62 106 ASP A N 1
ATOM 874 C CA . ASP A 1 106 ? 3.765 -16.245 -7.670 1.00 93.62 106 ASP A CA 1
ATOM 875 C C . ASP A 1 106 ? 2.925 -15.333 -8.573 1.00 93.62 106 ASP A C 1
ATOM 877 O O . ASP A 1 106 ? 3.463 -14.534 -9.341 1.00 93.62 106 ASP A O 1
ATOM 881 N N . LYS A 1 107 ? 1.593 -15.430 -8.488 1.00 94.62 107 LYS A N 1
ATOM 882 C CA . LYS A 1 107 ? 0.690 -14.650 -9.333 1.00 94.62 107 LYS A CA 1
ATOM 883 C C . LYS A 1 107 ? 0.777 -13.166 -8.979 1.00 94.62 107 LYS A C 1
ATOM 885 O O . LYS A 1 107 ? 0.908 -12.340 -9.885 1.00 94.62 107 LYS A O 1
ATOM 890 N N . THR A 1 108 ? 0.721 -12.829 -7.693 1.00 93.94 108 THR A N 1
ATOM 891 C CA . THR A 1 108 ? 0.883 -11.455 -7.191 1.00 93.94 108 THR A CA 1
ATOM 892 C C . THR A 1 108 ? 2.274 -10.928 -7.485 1.00 93.94 108 THR A C 1
ATOM 894 O O . THR A 1 108 ? 2.398 -9.839 -8.045 1.00 93.94 108 THR A O 1
ATOM 897 N N . LEU A 1 109 ? 3.316 -11.715 -7.213 1.00 94.75 109 LEU A N 1
ATOM 898 C CA . LEU A 1 109 ? 4.697 -11.339 -7.507 1.00 94.75 109 LEU A CA 1
ATOM 899 C C . LEU A 1 109 ? 4.876 -10.987 -8.990 1.00 94.75 109 LEU A C 1
ATOM 901 O O . LEU A 1 109 ? 5.346 -9.899 -9.323 1.00 94.75 109 LEU A O 1
ATOM 905 N N . MET A 1 110 ? 4.455 -11.876 -9.893 1.00 94.88 110 MET A N 1
ATOM 906 C CA . MET A 1 110 ? 4.560 -11.653 -11.336 1.00 94.88 110 MET A CA 1
ATOM 907 C C . MET A 1 110 ? 3.775 -10.422 -11.792 1.00 94.88 110 MET A C 1
ATOM 909 O O . MET A 1 110 ? 4.256 -9.667 -12.639 1.00 94.88 110 MET A O 1
ATOM 913 N N . TYR A 1 111 ? 2.576 -10.219 -11.246 1.00 95.75 111 TYR A N 1
ATOM 914 C CA . TYR A 1 111 ? 1.744 -9.067 -11.572 1.00 95.75 111 TYR A CA 1
ATOM 915 C C . TYR A 1 111 ? 2.420 -7.751 -11.179 1.00 95.75 111 TYR A C 1
ATOM 917 O O . TYR A 1 111 ? 2.580 -6.863 -12.019 1.00 95.75 111 TYR A O 1
ATOM 925 N N . VAL A 1 112 ? 2.867 -7.637 -9.928 1.00 94.12 112 VAL A N 1
ATOM 926 C CA . VAL A 1 112 ? 3.476 -6.401 -9.424 1.00 94.12 112 VAL A CA 1
ATOM 927 C C . VAL A 1 112 ? 4.807 -6.129 -10.119 1.00 94.12 112 VAL A C 1
ATOM 929 O O . VAL A 1 112 ? 5.049 -5.002 -10.541 1.00 94.12 112 VAL A O 1
ATOM 932 N N . MET A 1 113 ? 5.634 -7.153 -10.343 1.00 93.81 113 MET A N 1
ATOM 933 C CA . MET A 1 113 ? 6.891 -6.994 -11.081 1.00 93.81 113 MET A CA 1
ATOM 934 C C . MET A 1 113 ? 6.661 -6.538 -12.523 1.00 93.81 113 MET A C 1
ATOM 936 O O . MET A 1 113 ? 7.400 -5.689 -13.018 1.00 93.81 113 MET A O 1
ATOM 940 N N . LYS A 1 114 ? 5.616 -7.036 -13.196 1.00 94.44 114 LYS A N 1
ATOM 941 C CA . LYS A 1 114 ? 5.244 -6.543 -14.527 1.00 94.44 114 LYS A CA 1
ATOM 942 C C . LYS A 1 114 ? 4.916 -5.046 -14.491 1.00 94.44 114 LYS A C 1
ATOM 944 O O . LYS A 1 114 ? 5.448 -4.306 -15.316 1.00 94.44 114 LYS A O 1
ATOM 949 N N . LEU A 1 115 ? 4.099 -4.602 -13.532 1.00 93.81 115 LEU A N 1
ATOM 950 C CA . LEU A 1 115 ? 3.772 -3.180 -13.373 1.00 93.81 115 LEU A CA 1
ATOM 951 C C . LEU A 1 115 ? 5.021 -2.336 -13.109 1.00 93.81 115 LEU A C 1
ATOM 953 O O . LEU A 1 115 ? 5.236 -1.335 -13.784 1.00 93.81 115 LEU A O 1
ATOM 957 N N . VAL A 1 116 ? 5.879 -2.761 -12.182 1.00 92.75 116 VAL A N 1
ATOM 958 C CA . VAL A 1 116 ? 7.136 -2.072 -11.854 1.00 92.75 116 VAL A CA 1
ATOM 959 C C . VAL A 1 116 ? 7.991 -1.854 -13.105 1.00 92.75 116 VAL A C 1
ATOM 961 O O . VAL A 1 116 ? 8.489 -0.750 -13.329 1.00 92.75 116 VAL A O 1
ATOM 964 N N . VAL A 1 117 ? 8.119 -2.874 -13.955 1.00 90.06 117 VAL A N 1
ATOM 965 C CA . VAL A 1 117 ? 8.886 -2.792 -15.207 1.00 90.06 117 VAL A CA 1
ATOM 966 C C . VAL A 1 117 ? 8.235 -1.839 -16.206 1.00 90.06 117 VAL A C 1
ATOM 968 O O . VAL A 1 117 ? 8.918 -0.986 -16.773 1.00 90.06 117 VAL A O 1
ATOM 971 N N . GLU A 1 118 ? 6.920 -1.944 -16.406 1.00 90.06 118 GLU A N 1
ATOM 972 C CA . GLU A 1 118 ? 6.164 -1.067 -17.311 1.00 90.06 118 GLU A CA 1
ATOM 973 C C . GLU A 1 118 ? 6.224 0.406 -16.882 1.00 90.06 118 GLU A C 1
ATOM 975 O O . GLU A 1 118 ? 6.223 1.300 -17.729 1.00 90.06 118 GLU A O 1
ATOM 980 N N . LYS A 1 119 ? 6.311 0.665 -15.573 1.00 87.00 119 LYS A N 1
ATOM 981 C CA . LYS A 1 119 ? 6.327 2.010 -14.980 1.00 87.00 119 LYS A CA 1
ATOM 982 C C . LYS A 1 119 ? 7.729 2.570 -14.733 1.00 87.00 119 LYS A C 1
ATOM 984 O O . LYS A 1 119 ? 7.868 3.697 -14.261 1.00 87.00 119 LYS A O 1
ATOM 989 N N . GLY A 1 120 ? 8.776 1.842 -15.124 1.00 69.69 120 GLY A N 1
ATOM 990 C CA . GLY A 1 120 ? 10.151 2.343 -15.106 1.00 69.69 120 GLY A CA 1
ATOM 991 C C . GLY A 1 120 ? 10.876 2.197 -13.766 1.00 69.69 120 GLY A C 1
ATOM 992 O O . GLY A 1 120 ? 11.842 2.928 -13.521 1.00 69.69 120 GLY A O 1
ATOM 993 N N . GLY A 1 121 ? 10.460 1.251 -12.920 1.00 61.69 121 GLY A N 1
ATOM 994 C CA . GLY A 1 121 ? 11.312 0.702 -11.868 1.00 61.69 121 GLY A CA 1
ATOM 995 C C . GLY A 1 121 ? 12.480 -0.028 -12.529 1.00 61.69 121 GLY A C 1
ATOM 996 O O . GLY A 1 121 ? 12.324 -1.117 -13.069 1.00 61.69 121 GLY A O 1
ATOM 997 N N . VAL A 1 122 ? 13.636 0.627 -12.597 1.00 54.72 122 VAL A N 1
ATOM 998 C CA . VAL A 1 122 ? 14.778 0.171 -13.405 1.00 54.72 122 VAL A CA 1
ATOM 999 C C . VAL A 1 122 ? 15.345 -1.145 -12.852 1.00 54.72 122 VAL A C 1
ATOM 1001 O O . VAL A 1 122 ? 15.468 -1.287 -11.630 1.00 54.72 122 VAL A O 1
ATOM 1004 N N . PHE A 1 123 ? 15.684 -2.074 -13.755 1.00 50.88 123 PHE A N 1
ATOM 1005 C CA . PHE A 1 123 ? 16.429 -3.308 -13.472 1.00 50.88 123 PHE A CA 1
ATOM 1006 C C . PHE A 1 123 ? 17.866 -3.022 -13.036 1.00 50.88 123 PHE A C 1
ATOM 1008 O O . PHE A 1 123 ? 18.540 -2.225 -13.730 1.00 50.88 123 PHE A O 1
#

Sequence (123 aa):
MIPSEHFYKKAKKILATGSITNDEALTEEVRKQFFKTLGELPETMKYDLFLFYRYFCSDLNSLTEKLSALIDIFNMEYDEGLDKLEKEEWIFLKDVVSENALEIDDKTLMYVMKLVVEKGGVF

Foldseek 3Di:
DQLLVVLLVVLVVLVPPCPDVDPVVSLVVSLVSLVVLLPQQDPVLSVLQLVVLVVVDPDSNSSSQQSSQVSCLQVVNHDCVRNPDDLVRLLSLVVSCVVCVVRRPPVSSVSSVVVSVVSCNDD

=== Feature glossary ===
Reading guide. The protein is described through the following features:

Foldseek 3Di. A 3Di character summarizes, for each residue, the relative orientation of the Cα frame of its nearest spatial neighbor. Because it encodes fold topology rather than chemistry, 3Di alignments detect remote structural similarity that sequence alignment misses.

Contact-map, Ramachandran, and PAE plots. Plot images: a contact map (which residues are close in 3D, as an N×N binary image), a Ramachandran scatter (backbone torsion angles, revealing secondary-structure composition at a glance), and — for AlphaFold structures — a PAE heatmap (pairwise prediction confidence).

Radius of gyration, Cα contacts, bounding box. Radius of gyration (Rg) is the root-mean-square distance of Cα atoms from their centroid — a single number for overall size and compactness. A globular domain of N residues has Rg ≈ 2.2·N^0.38 Å; an extended or disordered chain has a much larger Rg. The Cα contact count is the number of residue pairs whose Cα atoms are within 8 Å and are more than four positions apart in sequence — a standard proxy for tertiary packing density. The bounding box is the smallest axis-aligned box enclosing all Cα atoms.

Secondary structure (8-state, DSSP). Eight-state secondary structure (DSSP): H is the canonical α-helix, G the tighter 3₁₀-helix, I the wider π-helix; E/B are β-structure, T and S are turns and bends, and '-' is everything else. DSSP derives these from the pattern of main-chain N–H···O=C hydrogen bonds, not from the sequence.

B-factor. B-factor (Debye–Waller factor) reflects atomic displacement in the crystal lattice. It is an experimental observable (units Å²), not a prediction; low values mean the atom is pinned down, high values mean it moves or is heterogeneous across the crystal.

pLDDT. pLDDT is the predicted lDDT-Cα score: AlphaFold's confidence that the local environment of each residue (all inter-atomic distances within 15 Å) is correctly placed. It is a per-residue number between 0 and 100, with higher meaning more reliable.

Nearest PDB structures. Nearest PDB neighbors are the top structural matches found by Foldseek when searching this structure against the entire Protein Data Bank. Each hit reports a TM-score (0 to 1; >0.5 almost always implies the same fold) and an E-value. These are *structural* homologs — they may share no detectable sequence similarity.

Solvent-accessible surface area. Accessible surface area quantifies burial. A residue with SASA near zero is packed into the hydrophobic core; one with SASA >100 Å² sits on the surface. Computed here via the Shrake–Rupley numerical algorithm with a 1.4 Å probe.

Rendered structure images. Structure images are PyMOL renders from six orthogonal camera directions. Cartoon representation draws helices as coils and strands as arrows; sticks shows the backbone as bonds; surface shows the solvent-excluded envelope. Rainbow coloring maps sequence position to hue (blue→red, N→C); chain coloring assigns a distinct color per polypeptide.

Backbone torsions (φ/ψ). φ (phi) and ψ (psi) are the two rotatable backbone dihedrals per residue: φ is the C(i-1)–N–Cα–C torsion, ψ is the N–Cα–C–N(i+1) torsion, both in degrees on (−180°, 180°]. α-helical residues cluster near (−60°, −45°); β-strand residues near (−120°, +130°). A Ramachandran plot is simply a scatter of (φ, ψ) for every residue.

Predicted aligned error. Predicted Aligned Error (PAE) is an AlphaFold confidence matrix: entry (i, j) is the expected error in the position of residue j, in ångströms, when the prediction is superimposed on the true structure at residue i. Low PAE within a block of residues means that block is internally rigid and well-predicted; high PAE between two blocks means their relative placement is uncertain even if each block individually is confident.

mmCIF coordinates. Structure coordinates are given as an mmCIF _atom_site loop: one row per atom with element, residue name, chain id, sequence number, and x/y/z position in Å. Only the four main-chain atoms per residue are included here; side chains are omitted to keep the record compact.

InterPro / GO / CATH / organism. Database cross-references. InterPro integrates a dozen domain/family signature databases into unified entries with residue-range hits. GO terms attach function/process/location labels with evidence codes. CATH codes position the fold in a four-level structural taxonomy. Organism is the NCBI-taxonomy species name.

Secondary structure (3-state, P-SEA). SS3 is a coarse helix/strand/coil call (letters a/b/c) made by the P-SEA algorithm from inter-Cα distances and dihedrals. It is less detailed than DSSP but needs only Cα positions.

Sequence. Sequence gives the chain of amino acids in standard one-letter code (A=alanine, C=cysteine, …, Y=tyrosine), read N→C. It is the only feature that is directly encoded by the gene; all structural features are derived from the folded form of this sequence.